Protein AF-K1RYT0-F1 (afdb_monomer_lite)

Structure (mmCIF, N/CA/C/O backbone):
data_AF-K1RYT0-F1
#
_entry.id   AF-K1RYT0-F1
#
loop_
_atom_site.group_PDB
_atom_site.id
_atom_site.type_symbol
_atom_site.label_atom_id
_atom_site.label_alt_id
_atom_site.label_comp_id
_atom_site.label_asym_id
_atom_site.label_entity_id
_atom_site.label_seq_id
_atom_site.pdbx_PDB_ins_code
_atom_site.Cartn_x
_atom_site.Cartn_y
_atom_site.Cartn_z
_atom_site.occupancy
_atom_site.B_iso_or_equiv
_atom_site.auth_seq_id
_atom_site.auth_comp_id
_atom_site.auth_asym_id
_atom_site.auth_atom_id
_atom_site.pdbx_PDB_model_num
ATOM 1 N N . GLY A 1 1 ? 12.515 -1.541 10.278 1.00 57.72 1 GLY A N 1
ATOM 2 C CA . GLY A 1 1 ? 12.972 -0.373 9.494 1.00 57.72 1 GLY A CA 1
ATOM 3 C C . GLY A 1 1 ? 11.808 0.244 8.744 1.00 57.72 1 GLY A C 1
ATOM 4 O O . GLY A 1 1 ? 10.753 -0.382 8.703 1.00 57.72 1 GLY A O 1
ATOM 5 N N . GLU A 1 2 ? 11.990 1.430 8.158 1.00 63.66 2 GLU A N 1
ATOM 6 C CA . GLU A 1 2 ? 10.943 2.154 7.406 1.00 63.66 2 GLU A CA 1
ATOM 7 C C . GLU A 1 2 ? 10.279 1.294 6.319 1.00 63.66 2 GLU A C 1
ATOM 9 O O . GLU A 1 2 ? 9.055 1.259 6.236 1.00 63.66 2 GLU A O 1
ATOM 14 N N . ILE A 1 3 ? 11.055 0.490 5.581 1.00 66.12 3 ILE A N 1
ATOM 15 C CA . ILE A 1 3 ? 10.540 -0.422 4.539 1.00 66.12 3 ILE A CA 1
ATOM 16 C C . ILE A 1 3 ? 9.514 -1.428 5.104 1.00 66.12 3 ILE A C 1
ATOM 18 O O . ILE A 1 3 ? 8.470 -1.664 4.503 1.00 66.12 3 ILE A O 1
ATOM 22 N N . MET A 1 4 ? 9.750 -1.977 6.304 1.00 71.31 4 MET A N 1
ATOM 23 C CA . MET A 1 4 ? 8.802 -2.906 6.945 1.00 71.31 4 MET A CA 1
ATOM 24 C C . MET A 1 4 ? 7.527 -2.203 7.428 1.00 71.31 4 MET A C 1
ATOM 26 O O . MET A 1 4 ? 6.481 -2.836 7.540 1.00 71.31 4 MET A O 1
ATOM 30 N N . GLN A 1 5 ? 7.606 -0.909 7.751 1.00 79.69 5 GLN A N 1
ATOM 31 C CA . GLN A 1 5 ? 6.425 -0.125 8.098 1.00 79.69 5 GLN A CA 1
ATOM 32 C C . GLN A 1 5 ? 5.594 0.173 6.851 1.00 79.69 5 GLN A C 1
ATOM 34 O O . GLN A 1 5 ? 4.397 -0.078 6.879 1.00 79.69 5 GLN A O 1
ATOM 39 N N . ILE A 1 6 ? 6.221 0.615 5.758 1.00 78.75 6 ILE A N 1
ATOM 40 C CA . ILE A 1 6 ? 5.545 0.900 4.483 1.00 78.75 6 ILE A CA 1
ATOM 41 C C . ILE A 1 6 ? 4.783 -0.327 3.971 1.00 78.75 6 ILE A C 1
ATOM 43 O O . ILE A 1 6 ? 3.600 -0.216 3.658 1.00 78.75 6 ILE A O 1
ATOM 47 N N . ASN A 1 7 ? 5.414 -1.505 3.973 1.00 78.38 7 ASN A N 1
ATOM 48 C CA . ASN A 1 7 ? 4.749 -2.746 3.561 1.00 78.38 7 ASN A CA 1
ATOM 49 C C . ASN A 1 7 ? 3.496 -3.027 4.404 1.00 78.38 7 ASN A C 1
ATOM 51 O O . ASN A 1 7 ? 2.443 -3.358 3.865 1.00 78.38 7 ASN A O 1
ATOM 55 N N . ARG A 1 8 ? 3.584 -2.821 5.725 1.00 91.19 8 ARG A N 1
ATOM 56 C CA . ARG A 1 8 ? 2.446 -2.990 6.634 1.00 91.19 8 ARG A CA 1
ATOM 57 C C . ARG A 1 8 ? 1.336 -1.970 6.372 1.00 91.19 8 ARG A C 1
ATOM 59 O O . ARG A 1 8 ? 0.171 -2.348 6.401 1.00 91.19 8 ARG A O 1
ATOM 66 N N . LEU A 1 9 ? 1.671 -0.707 6.099 1.00 89.12 9 LEU A N 1
ATOM 67 C CA . LEU A 1 9 ? 0.691 0.332 5.752 1.00 89.12 9 LEU A CA 1
ATOM 68 C C . LEU A 1 9 ? -0.097 -0.044 4.490 1.00 89.12 9 LEU A C 1
ATOM 70 O O . LEU A 1 9 ? -1.326 -0.009 4.505 1.00 89.12 9 LEU A O 1
ATOM 74 N N . PHE A 1 10 ? 0.602 -0.473 3.436 1.00 85.69 10 PHE A N 1
ATOM 75 C CA . PHE A 1 10 ? -0.026 -0.954 2.204 1.00 85.69 10 PHE A CA 1
ATOM 76 C C . PHE A 1 10 ? -0.929 -2.160 2.446 1.00 85.69 10 PHE A C 1
ATOM 78 O O . PHE A 1 10 ? -2.064 -2.204 1.969 1.00 85.69 10 PHE A O 1
ATOM 85 N N . GLU A 1 11 ? -0.451 -3.136 3.214 1.00 86.25 11 GLU A N 1
ATOM 86 C CA . GLU A 1 11 ? -1.215 -4.350 3.463 1.00 86.25 11 GLU A CA 1
ATOM 87 C C . GLU A 1 11 ? -2.449 -4.089 4.344 1.00 86.25 11 GLU A C 1
ATOM 89 O O . GLU A 1 11 ? -3.493 -4.701 4.121 1.00 86.25 11 GLU A O 1
ATOM 94 N N . ILE A 1 12 ? -2.387 -3.134 5.284 1.00 90.88 12 ILE A N 1
ATOM 95 C CA . ILE A 1 12 ? -3.564 -2.658 6.030 1.00 90.88 12 ILE A CA 1
ATOM 96 C C . ILE A 1 12 ? -4.622 -2.114 5.063 1.00 90.88 12 ILE A C 1
ATOM 98 O O . ILE A 1 12 ? -5.775 -2.527 5.157 1.00 90.88 12 ILE A O 1
ATOM 102 N N . ILE A 1 13 ? -4.253 -1.246 4.114 1.00 86.81 13 ILE A N 1
ATOM 103 C CA . ILE A 1 13 ? -5.200 -0.702 3.124 1.00 86.81 13 ILE A CA 1
ATOM 104 C C . ILE A 1 13 ? -5.840 -1.838 2.319 1.00 86.81 13 ILE A C 1
ATOM 106 O O . ILE A 1 13 ? -7.061 -1.892 2.206 1.00 86.81 13 ILE A O 1
ATOM 110 N N . TYR A 1 14 ? -5.033 -2.768 1.801 1.00 84.31 14 TYR A N 1
ATOM 111 C CA . TYR A 1 14 ? -5.526 -3.898 1.009 1.00 84.31 14 TYR A CA 1
ATOM 112 C C . TYR A 1 14 ? -6.535 -4.755 1.785 1.00 84.31 14 TYR A C 1
ATOM 114 O O . TYR A 1 14 ? -7.600 -5.089 1.269 1.00 84.31 14 TYR A O 1
ATOM 122 N N . ILE A 1 15 ? -6.233 -5.065 3.050 1.00 86.88 15 ILE A N 1
ATOM 123 C CA . ILE A 1 15 ? -7.137 -5.822 3.923 1.00 86.88 15 ILE A CA 1
ATOM 124 C C . ILE A 1 15 ? -8.459 -5.077 4.127 1.00 86.88 15 ILE A C 1
ATOM 126 O O . ILE A 1 15 ? -9.505 -5.716 4.124 1.00 86.88 15 ILE A O 1
ATOM 130 N N . LEU A 1 16 ? -8.423 -3.756 4.318 1.00 87.38 16 LEU A N 1
ATOM 131 C CA . LEU A 1 16 ? -9.624 -2.944 4.542 1.00 87.38 16 LEU A CA 1
ATOM 132 C C . LEU A 1 16 ? -10.449 -2.725 3.264 1.00 87.38 16 LEU A C 1
ATOM 134 O O . LEU A 1 16 ? -11.648 -2.489 3.350 1.00 87.38 16 LEU A O 1
ATOM 138 N N . LEU A 1 17 ? -9.828 -2.808 2.084 1.00 80.44 17 LEU A N 1
ATOM 139 C CA . LEU A 1 17 ? -10.536 -2.788 0.801 1.00 80.44 17 LEU A CA 1
ATOM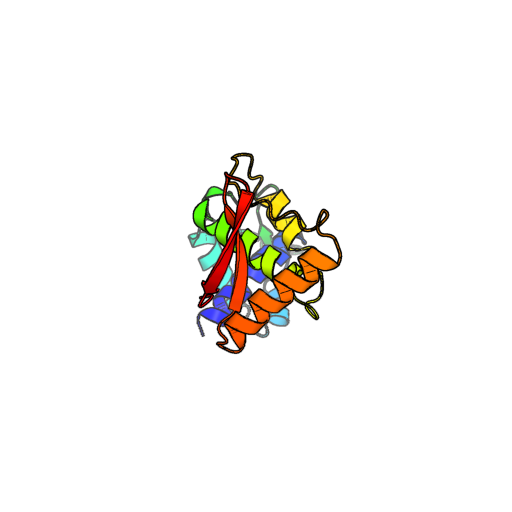 140 C C . LEU A 1 17 ? -11.260 -4.115 0.524 1.00 80.44 17 LEU A C 1
ATOM 142 O O . LEU A 1 17 ? -12.360 -4.106 -0.021 1.00 80.44 17 LEU A O 1
ATOM 146 N N . ASP A 1 18 ? -10.658 -5.247 0.903 1.00 78.25 18 ASP A N 1
ATOM 147 C CA . ASP A 1 18 ? -11.264 -6.583 0.777 1.00 78.25 18 ASP A CA 1
ATOM 148 C C . ASP A 1 18 ? -12.324 -6.843 1.864 1.00 78.25 18 ASP A C 1
ATOM 150 O O . ASP A 1 18 ? -13.396 -7.395 1.610 1.00 78.25 18 ASP A O 1
ATOM 154 N N . LYS A 1 19 ? -12.045 -6.408 3.098 1.00 75.69 19 LYS A N 1
ATOM 155 C CA . LYS A 1 19 ? -12.903 -6.607 4.268 1.00 75.69 19 LYS A CA 1
ATOM 156 C C . LYS A 1 19 ? -13.447 -5.280 4.763 1.00 75.69 19 LYS A C 1
ATOM 158 O O . LYS A 1 19 ? -12.684 -4.428 5.196 1.00 75.69 19 LYS A O 1
ATOM 163 N N . LYS A 1 20 ? -14.775 -5.174 4.856 1.00 77.50 20 LYS A N 1
ATOM 164 C CA . LYS A 1 20 ? -15.466 -3.962 5.335 1.00 77.50 20 LYS A CA 1
ATOM 165 C C . LYS A 1 20 ? -14.917 -3.401 6.654 1.00 77.50 20 LYS A C 1
ATOM 167 O O . LYS A 1 20 ? -14.798 -2.190 6.795 1.00 77.50 20 LYS A O 1
ATOM 172 N N . THR A 1 21 ? -14.597 -4.264 7.621 1.00 89.62 21 THR A N 1
ATOM 173 C CA . THR A 1 21 ? -14.137 -3.851 8.956 1.00 89.62 21 THR A CA 1
ATOM 174 C C . THR A 1 21 ? -13.233 -4.920 9.563 1.00 89.62 21 THR A C 1
ATOM 176 O O . THR A 1 21 ? -13.566 -6.105 9.521 1.00 89.62 21 THR A O 1
ATOM 179 N N . VAL A 1 22 ? -12.110 -4.510 10.163 1.00 93.81 22 VAL A N 1
ATOM 180 C CA . VAL A 1 22 ? -11.159 -5.395 10.863 1.00 93.81 22 VAL A CA 1
ATOM 181 C C . VAL A 1 22 ? -10.699 -4.746 12.165 1.00 93.81 22 VAL A C 1
ATOM 183 O O . VAL A 1 22 ? -10.452 -3.546 12.229 1.00 93.81 22 VAL A O 1
ATOM 186 N N . THR A 1 23 ? -10.568 -5.511 13.242 1.00 95.00 23 THR A N 1
ATOM 187 C CA . THR A 1 23 ? -10.144 -4.975 14.541 1.00 95.00 23 THR A CA 1
ATOM 188 C C . THR A 1 23 ? -8.635 -4.718 14.603 1.00 95.00 23 THR A C 1
ATOM 190 O O . THR A 1 23 ? -7.827 -5.405 13.977 1.00 95.00 23 THR A O 1
ATOM 193 N N . ALA A 1 24 ? -8.221 -3.771 15.452 1.00 94.50 24 ALA A N 1
ATOM 194 C CA . ALA A 1 24 ? -6.800 -3.508 15.691 1.00 94.50 24 ALA A CA 1
ATOM 195 C C . ALA A 1 24 ? -6.048 -4.740 16.227 1.00 94.50 24 ALA A C 1
ATOM 197 O O . ALA A 1 24 ? -4.875 -4.918 15.917 1.00 94.50 24 ALA A O 1
ATOM 198 N N . ASN A 1 25 ? -6.717 -5.607 16.997 1.00 94.12 25 ASN A N 1
ATOM 199 C CA . ASN A 1 25 ? -6.115 -6.830 17.532 1.00 94.12 25 ASN A CA 1
ATOM 200 C C . ASN A 1 25 ? -5.877 -7.890 16.447 1.00 94.12 25 ASN A C 1
ATOM 202 O O . ASN A 1 25 ? -4.873 -8.596 16.500 1.00 94.12 25 ASN A O 1
ATOM 206 N N . GLU A 1 26 ? -6.763 -7.996 15.455 1.00 94.75 26 GLU A N 1
ATOM 207 C CA . GLU A 1 26 ? -6.568 -8.898 14.315 1.00 94.75 26 GLU A CA 1
ATOM 208 C C . GLU A 1 26 ? -5.387 -8.454 13.452 1.00 94.75 26 GLU A C 1
ATOM 210 O O . GLU A 1 26 ? -4.537 -9.277 13.115 1.00 94.75 26 GLU A O 1
ATOM 215 N N . LEU A 1 27 ? -5.287 -7.153 13.155 1.00 94.88 27 LEU A N 1
ATOM 216 C CA . LEU A 1 27 ? -4.141 -6.602 12.428 1.00 94.88 27 LEU A CA 1
ATOM 217 C C . LEU A 1 27 ? -2.846 -6.757 13.238 1.00 94.88 27 LEU A C 1
ATOM 219 O O . LEU A 1 27 ? -1.837 -7.199 12.701 1.00 94.88 27 LEU A O 1
ATOM 223 N N . ALA A 1 28 ? -2.880 -6.472 14.542 1.00 96.00 28 ALA A N 1
ATOM 224 C CA . ALA A 1 28 ? -1.739 -6.638 15.442 1.00 96.00 28 ALA A CA 1
ATOM 225 C C . ALA A 1 28 ? -1.217 -8.081 15.441 1.00 96.00 28 ALA A C 1
ATOM 227 O O . ALA A 1 28 ? -0.018 -8.306 15.301 1.00 96.00 28 ALA A O 1
ATOM 228 N N . LYS A 1 29 ? -2.127 -9.060 15.516 1.00 96.25 29 LYS A N 1
ATOM 229 C CA . LYS A 1 29 ? -1.782 -10.482 15.436 1.00 96.25 29 LYS A CA 1
ATOM 230 C C . LYS A 1 29 ? -1.225 -10.859 14.063 1.00 96.25 29 LYS A C 1
ATOM 232 O O . LYS A 1 29 ? -0.256 -11.603 14.007 1.00 96.25 29 LYS A O 1
ATOM 237 N N . LYS A 1 30 ? -1.818 -10.357 12.973 1.00 92.75 30 LYS A N 1
ATOM 238 C CA . LYS A 1 30 ? -1.366 -10.650 11.604 1.00 92.75 30 LYS A CA 1
ATOM 239 C C . LYS A 1 30 ? 0.048 -10.130 11.336 1.00 92.75 30 LYS A C 1
ATOM 241 O O . LYS A 1 30 ? 0.828 -10.816 10.691 1.00 92.75 30 LYS A O 1
ATOM 246 N N . PHE A 1 31 ? 0.357 -8.929 11.811 1.00 92.50 31 PHE A N 1
ATOM 247 C CA . PHE A 1 31 ? 1.641 -8.274 11.559 1.00 92.50 31 PHE A CA 1
ATOM 248 C C . PHE A 1 31 ? 2.667 -8.474 12.675 1.00 92.50 31 PHE A C 1
ATOM 250 O O . PHE A 1 31 ? 3.741 -7.884 12.606 1.00 92.50 31 PHE A O 1
ATOM 257 N N . GLU A 1 32 ? 2.332 -9.257 13.705 1.00 94.25 32 GLU A N 1
ATOM 258 C CA . GLU A 1 32 ? 3.185 -9.512 14.873 1.00 94.25 32 GLU A CA 1
ATOM 259 C C . GLU A 1 32 ? 3.659 -8.220 15.567 1.00 94.25 32 GLU A C 1
ATOM 261 O O . GLU A 1 32 ? 4.798 -8.083 16.011 1.00 94.25 32 GLU A O 1
ATOM 266 N N . VAL A 1 33 ? 2.759 -7.239 15.672 1.00 95.94 33 VAL A N 1
ATOM 267 C CA . VAL A 1 33 ? 3.011 -5.949 16.330 1.00 95.94 33 VAL A CA 1
ATO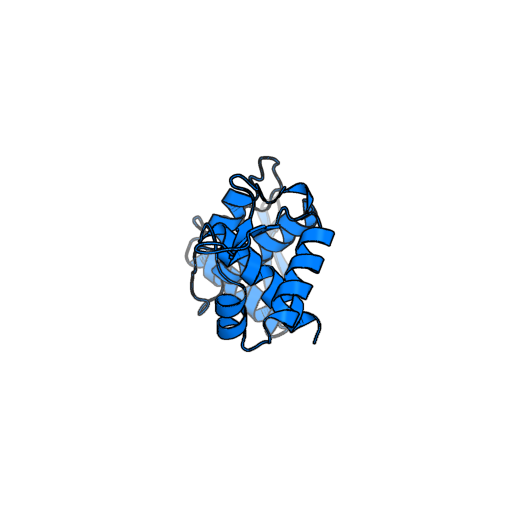M 268 C C . VAL A 1 33 ? 1.993 -5.685 17.433 1.00 95.94 33 VAL A C 1
ATOM 270 O O . VAL A 1 33 ? 0.989 -6.374 17.572 1.00 95.94 33 VAL A O 1
ATOM 273 N N . SER A 1 34 ? 2.227 -4.646 18.232 1.00 96.75 34 SER A N 1
ATOM 274 C CA . SER A 1 34 ? 1.250 -4.212 19.232 1.00 96.75 34 SER A CA 1
ATOM 275 C C . SER A 1 34 ? 0.046 -3.513 18.587 1.00 96.75 34 SER A C 1
ATOM 277 O O . SER A 1 34 ? 0.191 -2.817 17.580 1.00 96.75 34 SER A O 1
ATOM 279 N N . SER A 1 35 ? -1.128 -3.573 19.224 1.00 95.44 35 SER A N 1
ATOM 280 C CA . SER A 1 35 ? -2.298 -2.787 18.793 1.00 95.44 35 SER A CA 1
ATOM 281 C C . SER A 1 35 ? -2.007 -1.280 18.789 1.00 95.44 35 SER A C 1
ATOM 283 O O . SER A 1 35 ? -2.525 -0.558 17.946 1.00 95.44 35 SER A O 1
ATOM 285 N N . ARG A 1 36 ? -1.114 -0.797 19.669 1.00 94.75 36 ARG A N 1
ATOM 286 C CA . ARG A 1 36 ? -0.637 0.599 19.666 1.00 94.75 36 ARG A CA 1
ATOM 287 C C . ARG A 1 36 ? 0.097 0.953 18.369 1.00 94.75 36 ARG A C 1
ATOM 289 O O . ARG A 1 36 ? -0.068 2.062 17.873 1.00 94.75 36 ARG A O 1
ATOM 296 N N . THR A 1 37 ? 0.877 0.023 17.818 1.00 95.31 37 THR A N 1
ATOM 297 C CA . THR A 1 37 ? 1.548 0.194 16.520 1.00 95.31 37 THR A CA 1
ATOM 298 C C . THR A 1 37 ? 0.522 0.310 15.399 1.00 95.31 37 THR A C 1
ATOM 300 O O . THR A 1 37 ? 0.634 1.221 14.589 1.00 95.31 37 THR A O 1
ATOM 303 N N . ILE A 1 38 ? -0.514 -0.536 15.409 1.00 96.00 38 ILE A N 1
ATOM 304 C CA . ILE A 1 38 ? -1.611 -0.466 14.433 1.00 96.00 38 ILE A CA 1
ATOM 305 C C . ILE A 1 38 ? -2.345 0.873 14.509 1.00 96.00 38 ILE A C 1
ATOM 307 O O . ILE A 1 38 ? -2.584 1.486 13.478 1.00 96.00 38 ILE A O 1
ATOM 311 N N . TYR A 1 39 ? -2.665 1.368 15.707 1.00 94.62 39 TYR A N 1
ATOM 312 C CA . TYR A 1 39 ? -3.311 2.678 15.836 1.00 94.62 39 TYR A CA 1
ATOM 313 C C . TYR A 1 39 ? -2.429 3.814 15.310 1.00 94.62 39 TYR A C 1
ATOM 315 O O . TYR A 1 39 ? -2.931 4.683 14.606 1.00 94.62 39 TYR A O 1
ATOM 323 N N . ARG A 1 40 ? -1.115 3.771 15.565 1.00 94.00 40 ARG A N 1
ATOM 324 C CA . ARG A 1 40 ? -0.172 4.746 14.997 1.00 94.00 40 ARG A CA 1
ATOM 325 C C . ARG A 1 40 ? -0.107 4.664 13.470 1.00 94.00 40 ARG A C 1
ATOM 327 O O . ARG A 1 40 ? -0.015 5.684 12.803 1.00 94.00 40 ARG A O 1
ATOM 334 N N . ASP A 1 41 ? -0.158 3.463 12.909 1.00 94.62 41 ASP A N 1
ATOM 335 C CA . ASP A 1 41 ? -0.197 3.264 11.460 1.00 94.62 41 ASP A CA 1
ATOM 336 C C . ASP A 1 41 ? -1.505 3.793 10.847 1.00 94.62 41 ASP A C 1
ATOM 338 O O . ASP A 1 41 ? -1.475 4.432 9.800 1.00 94.62 41 ASP A O 1
ATOM 342 N N . VAL A 1 42 ? -2.641 3.608 11.525 1.00 93.62 42 VAL A N 1
ATOM 343 C CA . VAL A 1 42 ? -3.931 4.202 11.132 1.00 93.62 42 VAL A CA 1
ATOM 344 C C . VAL A 1 42 ? -3.877 5.731 11.169 1.00 93.62 42 VAL A C 1
ATOM 346 O O . VAL A 1 42 ? -4.381 6.369 10.249 1.00 93.62 42 VAL A O 1
ATOM 349 N N . GLU A 1 43 ? -3.235 6.328 12.177 1.00 91.81 43 GLU A N 1
ATOM 350 C CA . GLU A 1 43 ? -3.006 7.780 12.233 1.00 91.81 43 GLU A CA 1
ATOM 351 C C . GLU A 1 43 ? -2.148 8.267 11.058 1.00 91.81 43 GLU A C 1
ATOM 353 O O . GLU A 1 43 ? -2.474 9.284 10.450 1.00 91.81 43 GLU A O 1
ATOM 358 N N . ILE A 1 44 ? -1.094 7.529 10.691 1.00 91.44 44 ILE A N 1
ATOM 359 C CA . ILE A 1 44 ? -0.247 7.853 9.532 1.00 91.44 44 ILE A CA 1
ATOM 360 C C . ILE A 1 44 ? -1.057 7.791 8.233 1.00 91.44 44 ILE A C 1
ATOM 362 O O . ILE A 1 44 ? -0.996 8.719 7.431 1.00 91.44 44 ILE A O 1
ATOM 366 N N . LEU A 1 45 ? -1.838 6.727 8.033 1.00 88.88 45 LEU A N 1
ATOM 367 C CA . LEU A 1 45 ? -2.687 6.561 6.849 1.00 88.88 45 LEU A CA 1
ATOM 368 C C . LEU A 1 45 ? -3.740 7.672 6.755 1.00 88.88 45 LEU A C 1
ATOM 370 O O . LEU A 1 45 ? -3.937 8.250 5.688 1.00 88.88 45 LEU A O 1
ATOM 374 N N . SER A 1 46 ? -4.373 8.011 7.881 1.00 86.50 46 SER A N 1
ATOM 375 C CA . SER A 1 46 ? -5.320 9.123 7.961 1.00 86.50 46 SER A CA 1
ATOM 376 C C . SER A 1 46 ? -4.646 10.465 7.661 1.00 86.50 46 SER A C 1
ATOM 378 O O . SER A 1 46 ? -5.207 11.268 6.918 1.00 86.50 46 SER A O 1
ATOM 380 N N . GLY A 1 47 ? -3.438 10.698 8.185 1.00 82.62 47 GLY A N 1
ATOM 381 C CA . GLY A 1 47 ? -2.636 11.890 7.899 1.00 82.62 47 GLY A CA 1
ATOM 382 C C . GLY A 1 47 ? -2.187 11.987 6.438 1.00 82.62 47 GLY A C 1
ATOM 383 O O . GLY A 1 47 ? -2.016 13.089 5.926 1.00 82.62 47 GLY A O 1
ATOM 384 N N . ALA A 1 48 ? -2.064 10.851 5.749 1.00 80.88 48 ALA A N 1
ATOM 385 C CA . ALA A 1 48 ? -1.796 10.766 4.314 1.00 80.88 48 ALA A CA 1
ATOM 386 C C . ALA A 1 48 ? -3.055 10.949 3.438 1.00 80.88 48 ALA A C 1
ATOM 388 O O . ALA A 1 48 ? -2.987 10.774 2.224 1.00 80.88 48 ALA A O 1
ATOM 389 N N . GLY A 1 49 ? -4.207 11.289 4.030 1.00 76.12 49 GLY A N 1
ATOM 390 C CA . GLY A 1 49 ? -5.451 11.549 3.300 1.00 76.12 49 GLY A CA 1
ATOM 391 C C . GLY A 1 49 ? -6.262 10.301 2.948 1.00 76.12 49 GLY A C 1
ATOM 392 O O . GLY A 1 49 ? -7.254 10.402 2.229 1.00 76.12 49 GLY A O 1
ATOM 393 N N . ILE A 1 50 ? -5.887 9.126 3.461 1.00 82.50 50 ILE A N 1
ATOM 394 C CA . ILE A 1 50 ? -6.658 7.896 3.262 1.00 82.50 50 ILE A CA 1
ATOM 395 C C . ILE A 1 50 ? -7.833 7.909 4.253 1.00 82.50 50 ILE A C 1
ATOM 397 O O . ILE A 1 50 ? -7.605 8.052 5.458 1.00 82.50 50 ILE A O 1
ATOM 401 N N . PRO A 1 51 ? -9.092 7.748 3.801 1.00 84.12 51 PRO A N 1
ATOM 402 C CA . PRO A 1 51 ? -10.279 7.906 4.636 1.00 84.12 51 PRO A CA 1
ATOM 403 C C . PRO A 1 51 ? -10.541 6.653 5.485 1.00 84.12 51 PRO A C 1
ATOM 405 O O . PRO A 1 51 ? -11.541 5.952 5.321 1.00 84.12 51 PRO A O 1
ATOM 408 N N . ILE A 1 52 ? -9.611 6.360 6.392 1.00 89.44 52 ILE A N 1
ATOM 409 C CA . ILE A 1 52 ? -9.703 5.285 7.378 1.00 89.44 52 ILE A CA 1
ATOM 410 C C . ILE A 1 52 ? -10.310 5.842 8.662 1.00 89.44 52 ILE A C 1
ATOM 412 O O . ILE A 1 52 ? -9.915 6.902 9.142 1.00 89.44 52 ILE A O 1
ATOM 416 N N . TYR A 1 53 ? -11.246 5.107 9.254 1.00 86.56 53 TYR A N 1
ATOM 417 C CA . TYR A 1 53 ? -11.883 5.470 10.515 1.00 86.56 53 TYR A CA 1
ATOM 418 C C . TYR A 1 53 ? -11.933 4.285 11.476 1.00 86.56 53 TYR A C 1
ATOM 420 O O . TYR A 1 53 ? -11.815 3.120 11.091 1.00 86.56 53 TYR A O 1
ATOM 428 N N . THR A 1 54 ? -12.096 4.599 12.762 1.00 90.25 54 THR A N 1
ATOM 429 C CA . THR A 1 54 ? -12.231 3.604 13.829 1.00 90.25 54 THR A CA 1
ATOM 430 C C . THR A 1 54 ? -13.594 3.718 14.495 1.00 90.25 54 THR A C 1
ATOM 432 O O . THR A 1 54 ? -14.006 4.791 14.932 1.00 90.25 54 THR A O 1
ATOM 435 N N . THR A 1 55 ? -14.292 2.593 14.612 1.00 87.81 55 THR A N 1
ATOM 436 C CA . THR A 1 55 ? -15.575 2.502 15.315 1.00 87.81 55 THR A CA 1
ATOM 437 C C . THR A 1 55 ? -15.382 1.731 16.617 1.00 87.81 55 THR A C 1
ATOM 439 O O . THR A 1 55 ? -14.822 0.636 16.621 1.00 87.81 55 THR A O 1
ATOM 442 N N . LYS A 1 56 ? -15.835 2.294 17.743 1.00 85.44 56 LYS A N 1
ATOM 443 C CA . LYS A 1 56 ? -15.770 1.645 19.065 1.00 85.44 56 LYS A CA 1
ATOM 444 C C . LYS A 1 56 ? -17.020 0.793 19.318 1.00 85.44 56 LYS A C 1
ATOM 446 O O . LYS A 1 56 ? -18.101 1.140 18.856 1.00 85.44 56 LYS A O 1
ATOM 451 N N . GLY A 1 57 ? -16.886 -0.267 20.118 1.00 76.75 57 GLY A N 1
ATOM 452 C CA . GLY A 1 57 ? -18.007 -1.101 20.578 1.00 76.75 57 GLY A CA 1
ATOM 453 C C . GLY A 1 57 ? -18.051 -2.502 19.960 1.00 76.75 57 GLY A C 1
ATOM 454 O O . GLY A 1 57 ? -17.131 -2.927 19.262 1.00 76.75 57 GLY A O 1
ATOM 455 N N . LYS A 1 58 ? -19.122 -3.251 20.255 1.00 70.69 58 LYS A N 1
ATOM 456 C CA . LYS A 1 58 ? -19.331 -4.618 19.752 1.00 70.69 58 LYS A CA 1
ATOM 457 C C . LYS A 1 58 ? -19.580 -4.573 18.239 1.00 70.6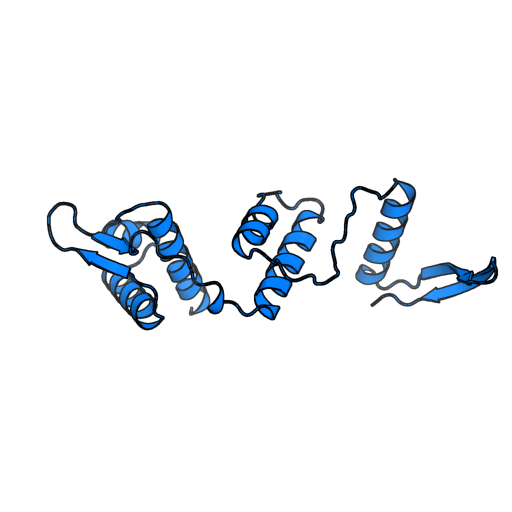9 58 LYS A C 1
ATOM 459 O O . LYS A 1 58 ? -20.552 -3.967 17.808 1.00 70.69 58 LYS A O 1
ATOM 464 N N . GLY A 1 59 ? -18.700 -5.202 17.459 1.00 70.81 59 GLY A N 1
ATOM 465 C CA . GLY A 1 59 ? -18.711 -5.112 15.991 1.00 70.81 59 GLY A CA 1
ATOM 466 C C . GLY A 1 59 ? -17.997 -3.876 15.428 1.00 70.81 59 GLY A C 1
ATOM 467 O O . GLY A 1 59 ? -18.061 -3.641 14.228 1.00 70.81 59 GLY A O 1
ATOM 468 N N . GLY A 1 60 ? -17.326 -3.090 16.277 1.00 83.44 60 GLY A N 1
ATOM 469 C CA . GLY A 1 60 ? -16.457 -1.999 15.847 1.00 83.44 60 GLY A CA 1
ATOM 470 C C . GLY A 1 60 ? -15.099 -2.490 15.336 1.00 83.44 60 GLY A C 1
ATOM 471 O O . GLY A 1 60 ? -14.699 -3.631 15.565 1.00 83.44 60 GLY A O 1
ATOM 472 N N . GLY A 1 61 ? -14.366 -1.610 14.663 1.00 92.25 61 GLY A N 1
ATOM 473 C CA . GLY A 1 61 ? -13.053 -1.904 14.105 1.00 92.25 61 GLY A CA 1
ATOM 474 C C . GLY A 1 61 ? -12.518 -0.742 13.280 1.00 92.25 61 GLY A C 1
ATOM 475 O O . GLY A 1 61 ? -13.081 0.352 13.279 1.00 92.25 61 GLY A O 1
ATOM 476 N N . ILE A 1 62 ? -11.409 -0.992 12.603 1.00 94.31 62 ILE A N 1
ATOM 477 C CA . ILE A 1 62 ? -10.821 -0.118 11.598 1.00 94.31 62 ILE A CA 1
ATOM 478 C C . ILE A 1 62 ? -11.506 -0.443 10.269 1.00 94.31 62 ILE A C 1
ATOM 480 O O . ILE A 1 62 ? -11.655 -1.617 9.925 1.00 94.31 62 ILE A O 1
ATOM 484 N N . SER A 1 63 ? -11.943 0.587 9.554 1.00 90.50 63 SER A N 1
ATOM 485 C CA . SER A 1 63 ? -12.614 0.464 8.256 1.00 90.50 63 SER A CA 1
ATOM 486 C C . SER A 1 63 ? -12.160 1.587 7.333 1.00 90.50 63 SER A C 1
ATOM 488 O O . SER A 1 63 ? -11.747 2.649 7.803 1.00 90.50 63 SER A O 1
ATOM 490 N N . ILE A 1 64 ? -12.252 1.359 6.027 1.00 87.12 64 ILE A N 1
ATOM 491 C CA . ILE A 1 64 ? -12.072 2.394 5.008 1.00 87.12 64 ILE A CA 1
ATOM 492 C C . ILE A 1 64 ? -13.447 2.841 4.508 1.00 87.12 64 ILE A C 1
ATOM 494 O O . ILE A 1 64 ? -14.408 2.074 4.567 1.00 87.12 64 ILE A O 1
ATOM 498 N N . LEU A 1 65 ? -13.587 4.106 4.108 1.00 80.81 65 LEU A N 1
ATOM 499 C CA . LEU A 1 65 ? -14.866 4.626 3.616 1.00 80.81 65 LEU A CA 1
ATOM 500 C C . LEU A 1 65 ? -15.280 3.831 2.374 1.00 80.81 65 LEU A C 1
ATOM 502 O O . LEU A 1 65 ? -14.496 3.708 1.431 1.00 80.81 65 LEU A O 1
ATOM 506 N N . ASP A 1 66 ? -16.494 3.270 2.402 1.00 60.12 66 ASP A N 1
ATOM 507 C CA . ASP A 1 66 ? -17.075 2.598 1.243 1.00 60.12 66 ASP A CA 1
ATOM 508 C C . ASP A 1 66 ? -16.984 3.566 0.056 1.00 60.12 66 ASP A C 1
ATOM 510 O O . ASP A 1 66 ? -17.325 4.745 0.172 1.00 60.12 66 ASP A O 1
ATOM 514 N N . ASN A 1 67 ? -16.502 3.090 -1.091 1.00 55.34 67 ASN A N 1
ATOM 515 C CA . ASN A 1 67 ? -16.270 3.910 -2.286 1.00 55.34 67 ASN A CA 1
ATOM 516 C C . ASN A 1 67 ? -15.021 4.811 -2.217 1.00 55.34 67 ASN A C 1
ATOM 518 O O . ASN A 1 67 ? -14.897 5.718 -3.042 1.00 55.34 67 ASN A O 1
ATOM 522 N N . PHE A 1 68 ? -14.075 4.566 -1.299 1.00 59.69 68 PHE A N 1
ATOM 523 C CA . PHE A 1 68 ? -12.718 5.087 -1.458 1.00 59.69 68 PHE A CA 1
ATOM 524 C C . PHE A 1 68 ? -12.116 4.515 -2.741 1.00 59.69 68 PHE A C 1
ATOM 526 O O . PHE A 1 68 ? -11.599 3.399 -2.796 1.00 59.69 68 PHE A O 1
ATOM 533 N N . ILE A 1 69 ? -12.221 5.301 -3.802 1.00 53.78 69 ILE A N 1
ATOM 534 C CA . ILE A 1 69 ? -11.415 5.132 -4.993 1.00 53.78 69 ILE A CA 1
ATOM 535 C C . ILE A 1 69 ? -10.046 5.645 -4.576 1.00 53.78 69 ILE A C 1
ATOM 537 O O . ILE A 1 69 ? -9.927 6.816 -4.218 1.00 53.78 69 ILE A O 1
ATOM 541 N N . LEU A 1 70 ? -9.041 4.766 -4.576 1.00 53.62 70 LEU A N 1
ATOM 542 C CA . LEU A 1 70 ? -7.653 5.193 -4.467 1.00 53.62 70 LEU A CA 1
ATOM 543 C C . LEU A 1 70 ? -7.441 6.172 -5.618 1.00 53.62 70 LEU A C 1
ATOM 545 O O . LEU A 1 70 ? -7.432 5.761 -6.783 1.00 53.62 70 LEU A O 1
ATOM 549 N N . ASP A 1 71 ? -7.452 7.467 -5.303 1.00 48.47 71 ASP A N 1
ATOM 550 C CA . ASP A 1 71 ? -7.466 8.479 -6.338 1.00 48.47 71 ASP A CA 1
ATOM 551 C C . ASP A 1 71 ? -6.184 8.300 -7.145 1.00 48.47 71 ASP A C 1
ATOM 553 O O . ASP A 1 71 ? -5.075 8.236 -6.607 1.00 48.47 71 ASP A O 1
ATOM 557 N N . LYS A 1 72 ? -6.352 8.157 -8.456 1.00 49.25 72 LYS A N 1
ATOM 558 C CA . LYS A 1 72 ? -5.250 7.939 -9.395 1.00 49.25 72 LYS A CA 1
ATOM 559 C C . LYS A 1 72 ? -4.259 9.099 -9.370 1.00 49.25 72 LYS A C 1
ATOM 561 O O . LYS A 1 72 ? -3.182 8.971 -9.929 1.00 49.25 72 LYS A O 1
ATOM 566 N N . SER A 1 73 ? -4.628 10.212 -8.735 1.00 50.19 73 SER A N 1
ATOM 567 C CA . SER A 1 73 ? -3.786 11.373 -8.476 1.00 50.19 73 SER A CA 1
ATOM 568 C C . SER A 1 73 ? -2.610 11.108 -7.525 1.00 50.19 73 SER A C 1
ATOM 570 O O . SER A 1 73 ? -1.647 11.867 -7.567 1.00 50.19 73 SER A O 1
ATOM 572 N N . VAL A 1 74 ? -2.645 10.049 -6.701 1.00 57.16 74 VAL A N 1
ATOM 573 C CA . VAL A 1 74 ? -1.554 9.735 -5.752 1.00 57.16 74 VAL A CA 1
ATOM 574 C C . VAL A 1 74 ? -0.311 9.191 -6.462 1.00 57.16 74 VAL A C 1
ATOM 576 O O . VAL A 1 74 ? 0.800 9.375 -5.977 1.00 57.16 74 VAL A O 1
ATOM 579 N N . ILE A 1 75 ? -0.494 8.528 -7.604 1.00 62.75 75 ILE A N 1
ATOM 580 C CA . ILE A 1 75 ? 0.587 7.972 -8.419 1.00 62.75 75 ILE A CA 1
ATOM 581 C C . ILE A 1 75 ? 0.625 8.789 -9.704 1.00 62.75 75 ILE A C 1
ATOM 583 O O . ILE A 1 75 ? -0.333 8.761 -10.477 1.00 62.75 75 ILE A O 1
ATOM 587 N N . SER A 1 76 ? 1.709 9.522 -9.937 1.00 67.88 76 SER A N 1
ATOM 588 C CA . SER A 1 76 ? 1.869 10.323 -11.156 1.00 67.88 76 SER A CA 1
ATOM 589 C C . SER A 1 76 ? 1.770 9.454 -12.416 1.00 67.88 76 SER A C 1
ATOM 591 O O . SER A 1 76 ? 1.991 8.242 -12.371 1.00 67.88 76 SER A O 1
ATOM 593 N N . LYS A 1 77 ? 1.443 10.051 -13.570 1.00 64.69 77 LYS A N 1
ATOM 594 C CA . LYS A 1 77 ? 1.361 9.299 -14.838 1.00 64.69 77 LYS A CA 1
ATOM 595 C C . LYS A 1 77 ? 2.690 8.599 -15.150 1.00 64.69 77 LYS A C 1
ATOM 597 O O . LYS A 1 77 ? 2.699 7.479 -15.659 1.00 64.69 77 LYS A O 1
ATOM 602 N N . GLU A 1 78 ? 3.799 9.236 -14.791 1.00 66.00 78 GLU A N 1
ATOM 603 C CA . GLU A 1 78 ? 5.155 8.719 -14.936 1.00 66.00 78 GLU A CA 1
ATOM 604 C C . GLU A 1 78 ? 5.380 7.479 -14.057 1.00 66.00 78 GLU A C 1
ATOM 606 O O . GLU A 1 78 ? 5.862 6.453 -14.540 1.00 66.00 78 GLU A O 1
ATOM 611 N N . GLU A 1 79 ? 4.970 7.530 -12.788 1.00 67.38 79 GLU A N 1
ATOM 612 C CA . GLU A 1 79 ? 5.056 6.391 -11.867 1.00 67.38 79 GLU A CA 1
ATOM 613 C C . GLU A 1 79 ? 4.119 5.248 -12.281 1.00 67.38 79 GLU A C 1
ATOM 615 O O . GLU A 1 79 ? 4.514 4.084 -12.218 1.00 67.38 79 GLU A O 1
ATOM 620 N N . GLN A 1 80 ? 2.915 5.551 -12.778 1.00 71.94 80 GLN A N 1
ATOM 621 C CA . GLN A 1 80 ? 1.995 4.545 -13.323 1.00 71.94 80 GLN A CA 1
ATOM 622 C C . GLN A 1 80 ? 2.639 3.805 -14.503 1.00 71.94 80 GLN A C 1
ATOM 624 O O . GLN A 1 80 ? 2.659 2.573 -14.529 1.00 71.94 80 GLN A O 1
ATOM 629 N N . SER A 1 81 ? 3.228 4.548 -15.446 1.00 70.44 81 SER A N 1
ATOM 630 C CA . SER A 1 81 ? 3.943 3.981 -16.593 1.00 70.44 81 SER A CA 1
ATOM 631 C C . SER A 1 81 ? 5.124 3.113 -16.154 1.00 70.44 81 SER A C 1
ATOM 633 O O . SER A 1 81 ? 5.317 2.015 -16.683 1.00 70.44 81 SER A O 1
ATOM 635 N N . ALA A 1 82 ? 5.902 3.568 -15.169 1.00 76.88 82 ALA A N 1
ATOM 636 C CA . ALA A 1 82 ? 7.035 2.814 -14.638 1.00 76.88 82 ALA A CA 1
ATOM 637 C C . ALA A 1 82 ? 6.592 1.494 -13.982 1.00 76.88 82 ALA A C 1
ATOM 639 O O . ALA A 1 82 ? 7.183 0.445 -14.242 1.00 76.88 82 ALA A O 1
ATOM 640 N N . ILE A 1 83 ? 5.515 1.526 -13.190 1.00 77.88 83 ILE A N 1
ATOM 641 C CA . ILE A 1 83 ? 4.939 0.345 -12.534 1.00 77.88 83 ILE A CA 1
ATOM 642 C C . ILE A 1 83 ? 4.449 -0.673 -13.571 1.00 77.88 83 ILE A C 1
ATOM 644 O O . ILE A 1 83 ? 4.788 -1.853 -13.471 1.00 77.88 83 ILE A O 1
ATOM 648 N N . ILE A 1 84 ? 3.695 -0.238 -14.588 1.00 76.25 84 ILE A N 1
ATOM 649 C CA . ILE A 1 84 ? 3.211 -1.132 -15.653 1.00 76.25 84 ILE A CA 1
ATOM 650 C C . ILE A 1 84 ? 4.370 -1.728 -16.447 1.00 76.25 84 ILE A C 1
ATOM 652 O O . ILE A 1 84 ? 4.374 -2.932 -16.704 1.00 76.25 84 ILE A O 1
ATOM 656 N N . THR A 1 85 ? 5.382 -0.926 -16.778 1.00 75.44 85 THR A N 1
ATOM 657 C CA . THR A 1 85 ? 6.571 -1.399 -17.502 1.00 75.44 85 THR A CA 1
ATOM 658 C C . THR A 1 85 ? 7.293 -2.490 -16.713 1.00 75.44 85 THR A C 1
ATOM 660 O O . THR A 1 85 ? 7.585 -3.556 -17.253 1.00 75.44 85 THR A O 1
ATOM 663 N N . ALA A 1 86 ? 7.524 -2.267 -15.417 1.00 81.38 86 ALA A N 1
ATOM 664 C CA . ALA A 1 86 ? 8.185 -3.239 -14.553 1.00 81.38 86 ALA A CA 1
ATOM 665 C C . ALA A 1 86 ? 7.373 -4.539 -14.413 1.00 81.38 86 ALA A C 1
ATOM 667 O O . ALA A 1 86 ? 7.923 -5.633 -14.547 1.00 81.38 86 ALA A O 1
ATOM 668 N N . LEU A 1 87 ? 6.058 -4.437 -14.192 1.00 77.94 87 LEU A N 1
ATOM 669 C CA . LEU A 1 87 ? 5.168 -5.597 -14.075 1.00 77.94 87 LEU A CA 1
ATOM 670 C C . LEU A 1 87 ? 5.090 -6.402 -15.379 1.00 77.94 87 LEU A C 1
ATOM 672 O O . LEU A 1 87 ? 5.134 -7.633 -15.348 1.00 77.94 87 LEU A O 1
ATOM 676 N N . THR A 1 88 ? 5.023 -5.716 -16.520 1.00 72.50 88 THR A N 1
ATOM 677 C CA . THR A 1 88 ? 4.984 -6.349 -17.844 1.00 72.50 88 THR A CA 1
ATOM 678 C C . THR A 1 88 ? 6.307 -7.044 -18.141 1.00 72.50 88 THR A C 1
ATOM 680 O O . THR A 1 88 ? 6.304 -8.218 -18.504 1.00 72.50 88 THR A O 1
ATOM 683 N N . ALA A 1 89 ? 7.443 -6.389 -17.882 1.00 77.81 89 ALA A N 1
ATOM 684 C CA . ALA A 1 89 ? 8.762 -6.997 -18.035 1.00 77.81 89 ALA A CA 1
ATOM 685 C C . ALA A 1 89 ? 8.903 -8.273 -17.189 1.00 77.81 89 ALA A C 1
ATOM 687 O O . ALA A 1 89 ? 9.343 -9.301 -17.700 1.00 77.81 89 ALA A O 1
ATOM 688 N N . MET A 1 90 ? 8.450 -8.251 -15.929 1.00 76.38 90 MET A N 1
ATOM 689 C CA . MET A 1 90 ? 8.452 -9.438 -15.065 1.00 76.38 90 MET A CA 1
ATOM 690 C C . MET A 1 90 ? 7.568 -10.571 -15.595 1.00 76.38 90 MET A C 1
ATOM 692 O O . MET A 1 90 ? 7.932 -11.734 -15.456 1.00 76.38 90 MET A O 1
ATOM 696 N N . SER A 1 91 ? 6.434 -10.259 -16.230 1.00 66.75 91 SER A N 1
ATOM 697 C CA . SER A 1 91 ? 5.532 -11.274 -16.795 1.00 66.75 91 SER A CA 1
ATOM 698 C C . SER A 1 91 ? 6.128 -12.042 -17.989 1.00 66.75 91 SER A C 1
ATOM 700 O O . SER A 1 91 ? 5.669 -13.144 -18.311 1.00 66.75 91 SER A O 1
ATOM 702 N N . VAL A 1 92 ? 7.156 -11.473 -18.629 1.00 69.06 92 VAL A N 1
ATOM 703 C CA . VAL A 1 92 ? 7.876 -12.051 -19.776 1.00 69.06 92 VAL A CA 1
ATOM 704 C C . VAL A 1 92 ? 9.077 -12.894 -19.326 1.00 69.06 92 VAL A C 1
ATOM 706 O O . VAL A 1 92 ? 9.565 -13.729 -20.090 1.00 69.06 92 VAL A O 1
ATOM 709 N N . LEU A 1 93 ? 9.541 -12.737 -18.081 1.00 72.12 93 LEU A N 1
ATOM 710 C CA . LEU A 1 93 ? 10.680 -13.494 -17.568 1.00 72.12 93 LEU A CA 1
ATOM 711 C C . LEU A 1 93 ? 10.325 -14.980 -17.355 1.00 72.12 93 LEU A C 1
ATOM 713 O O . LEU A 1 93 ? 9.298 -15.297 -16.745 1.00 72.12 93 LEU A O 1
ATOM 717 N N . PRO A 1 94 ? 11.178 -15.919 -17.807 1.00 56.81 94 PRO A N 1
ATOM 718 C CA . PRO A 1 94 ? 11.011 -17.329 -17.482 1.00 56.81 94 PRO A CA 1
ATOM 719 C C . PRO A 1 94 ? 11.182 -17.544 -15.968 1.00 56.81 94 PRO A C 1
ATOM 721 O O . PRO A 1 94 ? 12.083 -16.976 -15.356 1.00 56.81 94 PRO A O 1
ATOM 724 N N . ASN A 1 95 ? 10.330 -18.388 -15.373 1.00 61.59 95 ASN A N 1
ATOM 725 C CA . ASN A 1 95 ? 10.285 -18.733 -13.938 1.00 61.59 95 ASN A CA 1
ATOM 726 C C . ASN A 1 95 ? 9.706 -17.677 -12.975 1.00 61.59 95 ASN A C 1
ATOM 728 O O . ASN A 1 95 ? 9.797 -17.863 -11.762 1.00 61.59 95 ASN A O 1
ATOM 732 N N . VAL A 1 96 ? 9.066 -16.615 -13.470 1.00 64.38 96 VAL A N 1
ATOM 733 C CA . VAL A 1 96 ? 8.239 -15.736 -12.627 1.00 64.38 96 VAL A CA 1
ATOM 734 C C . VAL A 1 96 ? 6.788 -16.215 -12.673 1.00 64.38 96 VAL A C 1
ATOM 736 O O . VAL A 1 96 ? 6.223 -16.432 -13.746 1.00 64.38 96 VAL A O 1
ATOM 739 N N . GLU A 1 97 ? 6.178 -16.409 -11.503 1.00 62.69 97 GLU A N 1
ATOM 740 C CA . GLU A 1 97 ? 4.778 -16.817 -11.396 1.00 62.69 97 GLU A CA 1
ATOM 741 C C . GLU A 1 97 ? 3.872 -15.734 -12.002 1.00 62.69 97 GLU A C 1
ATOM 743 O O . GLU A 1 97 ? 3.884 -14.571 -11.588 1.00 62.69 97 GLU A O 1
ATOM 748 N N . LYS A 1 98 ? 3.087 -16.102 -13.020 1.00 63.91 98 LYS A N 1
ATOM 749 C CA . LYS A 1 98 ? 2.159 -15.182 -13.685 1.00 63.91 98 LYS A CA 1
ATOM 750 C C . LYS A 1 98 ? 0.937 -14.966 -12.797 1.00 63.91 98 LYS A C 1
ATOM 752 O O . LYS A 1 98 ? -0.051 -15.683 -12.882 1.00 63.91 98 LYS A O 1
ATOM 757 N N . THR A 1 99 ? 1.014 -13.955 -11.943 1.00 67.50 99 THR A N 1
ATOM 758 C CA . THR A 1 99 ? -0.019 -13.617 -10.949 1.00 67.50 99 THR A CA 1
ATOM 759 C C . THR A 1 99 ? -1.187 -12.791 -11.511 1.00 67.50 99 THR A C 1
ATOM 761 O O . THR A 1 99 ? -2.153 -12.525 -10.793 1.00 67.50 99 THR A O 1
ATOM 764 N N . GLY A 1 100 ? -1.113 -12.343 -12.775 1.00 65.19 100 GLY A N 1
ATOM 765 C CA . GLY A 1 100 ? -2.115 -11.461 -13.404 1.00 65.19 100 GLY A CA 1
ATOM 766 C C . GLY A 1 100 ? -2.185 -10.057 -12.782 1.00 65.19 100 GLY A C 1
ATOM 767 O O . GLY A 1 100 ? -3.145 -9.316 -12.994 1.00 65.19 100 GLY A O 1
ATOM 768 N N . ILE A 1 101 ? -1.191 -9.689 -11.962 1.00 72.06 101 ILE A N 1
ATOM 769 C CA . ILE A 1 101 ? -1.125 -8.383 -11.291 1.00 72.06 101 ILE A CA 1
ATOM 770 C C . ILE A 1 101 ? -0.939 -7.261 -12.314 1.00 72.06 101 ILE A C 1
ATOM 772 O O . ILE A 1 101 ? -1.560 -6.214 -12.162 1.00 72.06 101 ILE A O 1
ATOM 776 N N . ALA A 1 102 ? -0.146 -7.493 -13.366 1.00 67.62 102 ALA A N 1
ATOM 777 C CA . ALA A 1 102 ? 0.036 -6.539 -14.459 1.00 67.62 102 ALA A CA 1
ATOM 778 C C . ALA A 1 102 ? -1.314 -6.150 -15.084 1.00 67.62 102 ALA A C 1
ATOM 780 O O . ALA A 1 102 ? -1.642 -4.970 -15.136 1.00 67.62 102 ALA A O 1
ATOM 781 N N . ASP A 1 103 ? -2.145 -7.137 -15.428 1.00 65.38 103 ASP A N 1
ATOM 782 C CA . ASP A 1 103 ? -3.458 -6.914 -16.044 1.00 65.38 103 ASP A CA 1
ATOM 783 C C . ASP A 1 103 ? -4.400 -6.141 -15.115 1.00 65.38 103 ASP A C 1
ATOM 785 O O . ASP A 1 103 ? -5.035 -5.166 -15.520 1.00 65.38 103 ASP A O 1
ATOM 789 N N . LYS A 1 104 ? -4.455 -6.524 -13.832 1.00 66.75 104 LYS A N 1
ATOM 790 C CA . LYS A 1 104 ? -5.254 -5.809 -12.825 1.00 66.75 104 LYS A CA 1
ATOM 791 C C . LYS A 1 104 ? -4.789 -4.362 -12.663 1.00 66.75 104 LYS A C 1
ATOM 793 O O . LYS A 1 104 ? -5.628 -3.468 -12.608 1.00 66.75 104 LYS A O 1
ATOM 798 N N . MET A 1 105 ? -3.480 -4.119 -12.619 1.00 68.44 105 MET A N 1
ATOM 799 C CA . MET A 1 105 ? -2.915 -2.773 -12.482 1.00 68.44 105 MET A CA 1
ATOM 800 C C . MET A 1 105 ? -3.165 -1.914 -13.725 1.00 68.44 105 MET A C 1
ATOM 802 O O . MET A 1 105 ? -3.545 -0.752 -13.585 1.00 68.44 105 MET A O 1
ATOM 806 N N . SER A 1 106 ? -3.064 -2.485 -14.927 1.00 64.25 106 SER A N 1
ATOM 807 C CA . SER A 1 106 ? -3.397 -1.798 -16.183 1.00 64.25 106 SER A CA 1
ATOM 808 C C . SER A 1 106 ? -4.862 -1.347 -16.212 1.00 64.25 106 SER A C 1
ATOM 810 O O . SER A 1 106 ? -5.169 -0.211 -16.582 1.00 64.25 106 SER A O 1
ATOM 812 N N . LEU A 1 107 ? -5.779 -2.199 -15.739 1.00 65.44 107 LEU A N 1
ATOM 813 C CA . LEU A 1 107 ? -7.202 -1.864 -15.615 1.00 65.44 107 LEU A CA 1
ATOM 814 C C . LEU A 1 107 ? -7.467 -0.792 -14.547 1.00 65.44 107 LEU A C 1
ATOM 816 O O . LEU A 1 107 ? -8.318 0.081 -14.745 1.00 65.44 107 LEU A O 1
ATOM 820 N N . LEU A 1 108 ? -6.740 -0.833 -13.426 1.00 65.31 108 LEU A N 1
ATOM 821 C CA . LEU A 1 108 ? -6.859 0.157 -12.355 1.00 65.31 108 LEU A CA 1
ATOM 822 C C . LEU A 1 108 ? -6.385 1.538 -12.810 1.00 65.31 108 LEU A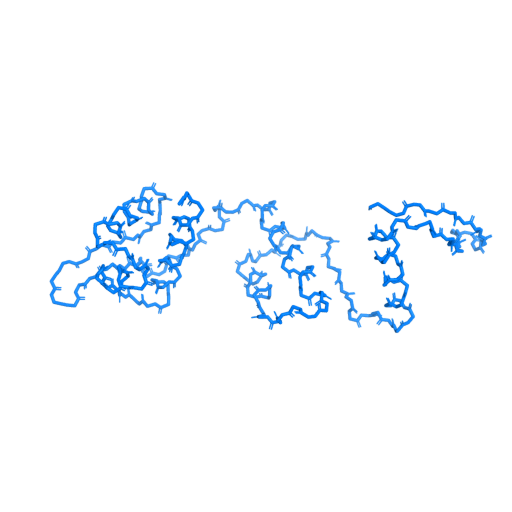 C 1
ATOM 824 O O . LEU A 1 108 ? -7.092 2.520 -12.574 1.00 65.31 108 LEU A O 1
ATOM 828 N N . PHE A 1 109 ? -5.265 1.637 -13.530 1.00 66.69 109 PHE A N 1
ATOM 829 C CA . PHE A 1 109 ? -4.754 2.928 -13.989 1.00 66.69 109 PHE A CA 1
ATOM 830 C C . PHE A 1 109 ? -5.615 3.566 -15.088 1.00 66.69 109 PHE A C 1
ATOM 832 O O . PHE A 1 109 ? -5.717 4.789 -15.115 1.00 66.69 109 PHE A O 1
ATOM 839 N N . LYS A 1 110 ? -6.405 2.798 -15.865 1.00 56.31 110 LYS A N 1
ATOM 840 C CA . LYS A 1 110 ? -7.151 3.281 -17.055 1.00 56.31 110 LYS A CA 1
ATOM 841 C C . LYS A 1 110 ? -6.357 4.353 -17.809 1.00 56.31 110 LYS A C 1
ATOM 843 O O . LYS A 1 110 ? -6.750 5.522 -17.840 1.00 56.31 110 LYS A O 1
ATOM 848 N N . SER A 1 111 ? -5.247 3.944 -18.402 1.00 47.88 111 SER A N 1
ATOM 849 C CA . SER A 1 111 ? -4.497 4.762 -19.348 1.00 47.88 111 SER A CA 1
ATOM 850 C C . SER A 1 111 ? -5.338 4.939 -20.612 1.00 47.88 111 SER A C 1
ATOM 852 O O . SER A 1 111 ? -5.206 4.188 -21.569 1.00 47.88 111 SER A O 1
ATOM 854 N N . ASN A 1 112 ? -6.258 5.904 -20.603 1.00 42.81 112 ASN A N 1
ATOM 855 C CA . ASN A 1 112 ? -6.936 6.346 -21.823 1.00 42.81 112 ASN A CA 1
ATOM 856 C C . ASN A 1 112 ? -6.090 7.359 -22.613 1.00 42.81 112 ASN A C 1
ATOM 858 O O . ASN A 1 112 ? -6.554 7.873 -23.622 1.00 42.81 112 ASN A O 1
ATOM 862 N N . ASP A 1 113 ? -4.858 7.619 -22.171 1.00 38.69 113 ASP A N 1
ATOM 863 C CA . ASP A 1 113 ? -3.876 8.389 -22.920 1.00 38.69 113 ASP A CA 1
ATOM 864 C C . ASP A 1 113 ? -2.748 7.453 -23.358 1.00 38.69 113 ASP A C 1
ATOM 866 O O . ASP A 1 113 ? -1.881 7.055 -22.583 1.00 38.69 113 ASP A O 1
ATOM 870 N N . SER A 1 114 ? -2.826 7.089 -24.631 1.00 45.12 114 SER A N 1
ATOM 871 C CA . SER A 1 114 ? -1.742 6.688 -25.522 1.00 45.12 114 SER A CA 1
ATOM 872 C C . SER A 1 114 ? -0.325 7.050 -25.049 1.00 45.12 114 SER A C 1
ATOM 874 O O . SER A 1 114 ? 0.076 8.212 -25.110 1.00 45.12 114 SER A O 1
ATOM 876 N N . SER A 1 115 ? 0.478 6.037 -24.710 1.00 36.75 115 SER A N 1
ATOM 877 C CA . SER A 1 115 ? 1.942 6.142 -24.683 1.00 36.75 115 SER A CA 1
ATOM 878 C C . SER A 1 115 ? 2.605 4.846 -25.176 1.00 36.75 115 SER A C 1
ATOM 880 O O . SER A 1 115 ? 3.176 4.087 -24.406 1.00 36.75 115 SER A O 1
ATOM 882 N N . TRP A 1 116 ? 2.470 4.608 -26.481 1.00 35.00 116 TRP A N 1
ATOM 883 C CA . TRP A 1 116 ? 3.430 4.038 -27.450 1.00 35.00 116 TRP A CA 1
ATOM 884 C C . TRP A 1 116 ? 4.335 2.821 -27.151 1.00 35.00 116 TRP A C 1
ATOM 886 O O . TRP A 1 116 ? 5.104 2.452 -28.033 1.00 35.00 116 TRP A O 1
ATOM 896 N N . ILE A 1 117 ? 4.256 2.152 -26.006 1.00 38.97 117 ILE A N 1
ATOM 897 C CA . ILE A 1 117 ? 4.976 0.892 -25.772 1.00 38.97 117 ILE A CA 1
ATOM 898 C C . ILE A 1 117 ? 3.948 -0.170 -25.402 1.00 38.97 117 ILE A C 1
ATOM 900 O O . ILE A 1 117 ? 3.831 -0.613 -24.265 1.00 38.97 117 ILE A O 1
ATOM 904 N N . ASP A 1 118 ? 3.165 -0.538 -26.410 1.00 36.31 118 ASP A N 1
ATOM 905 C CA . ASP A 1 118 ? 2.504 -1.832 -26.449 1.00 36.31 118 ASP A CA 1
ATOM 906 C C . ASP A 1 118 ? 3.537 -2.780 -27.065 1.00 36.31 118 ASP A C 1
ATOM 908 O O . ASP A 1 118 ? 3.699 -2.836 -28.286 1.00 36.31 118 ASP A O 1
ATOM 912 N N . VAL A 1 119 ? 4.369 -3.419 -26.232 1.00 46.81 119 VAL A N 1
ATOM 913 C CA . VAL A 1 119 ? 5.202 -4.517 -26.737 1.00 46.81 119 VAL A CA 1
ATOM 914 C C . VAL A 1 119 ? 4.302 -5.735 -26.819 1.00 46.81 119 VAL A C 1
ATOM 916 O O . VAL A 1 119 ? 4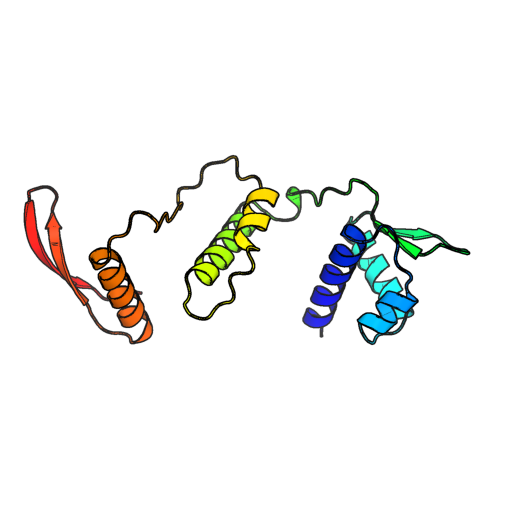.276 -6.580 -25.926 1.00 46.81 119 VAL A O 1
ATOM 919 N N . ASP A 1 120 ? 3.519 -5.780 -27.889 1.00 41.88 120 ASP A N 1
ATOM 920 C CA . ASP A 1 120 ? 2.747 -6.955 -28.232 1.00 41.88 120 ASP A CA 1
ATOM 921 C C . ASP A 1 120 ? 3.698 -8.021 -28.798 1.00 41.88 120 ASP A C 1
ATOM 923 O O . ASP A 1 120 ? 4.163 -7.962 -29.937 1.00 41.88 120 ASP A O 1
ATOM 927 N N . PHE A 1 121 ? 4.046 -8.986 -27.949 1.00 46.06 121 PHE A N 1
ATOM 928 C CA . PHE A 1 121 ? 4.867 -10.139 -28.317 1.00 46.06 121 PHE A CA 1
ATOM 929 C C . PHE A 1 121 ? 4.038 -11.268 -28.956 1.00 46.06 121 PHE A C 1
ATOM 931 O O . PHE A 1 121 ? 4.600 -12.317 -29.280 1.00 46.06 121 PHE A O 1
ATOM 938 N N . SER A 1 122 ? 2.714 -11.112 -29.102 1.00 48.09 122 SER A N 1
ATOM 939 C CA . SER A 1 122 ? 1.845 -12.178 -29.619 1.00 48.09 122 SER A CA 1
ATOM 940 C C . SER A 1 122 ? 2.005 -12.418 -31.127 1.00 48.09 122 SER A C 1
ATOM 942 O O . SER A 1 122 ? 1.748 -13.529 -31.591 1.00 48.09 122 SER A O 1
ATOM 944 N N . ASP A 1 123 ? 2.575 -11.449 -31.849 1.00 45.78 123 ASP A N 1
ATOM 945 C CA . ASP A 1 123 ? 2.939 -11.558 -33.268 1.00 45.78 123 ASP A CA 1
ATOM 946 C C . ASP A 1 123 ? 4.344 -12.137 -33.512 1.00 45.78 123 ASP A C 1
ATOM 948 O O . ASP A 1 123 ? 4.761 -12.316 -34.663 1.00 45.78 123 ASP A O 1
ATOM 952 N N . TRP A 1 124 ? 5.106 -12.443 -32.453 1.00 49.44 124 TRP A N 1
ATOM 953 C CA . TRP A 1 124 ? 6.484 -12.894 -32.621 1.00 49.44 124 TRP A CA 1
ATOM 954 C C . TRP A 1 124 ? 6.566 -14.364 -33.015 1.00 49.44 124 TRP A C 1
ATOM 956 O O . TRP A 1 124 ? 6.269 -15.269 -32.233 1.00 49.44 124 TRP A O 1
ATOM 966 N N . ASN A 1 125 ? 7.046 -14.618 -34.232 1.00 57.75 125 ASN A N 1
ATOM 967 C CA . ASN A 1 125 ? 7.357 -15.976 -34.660 1.00 57.75 125 ASN A CA 1
ATOM 968 C C . ASN A 1 125 ? 8.584 -16.533 -33.896 1.00 57.75 125 ASN A C 1
ATOM 970 O O . ASN A 1 125 ? 9.333 -15.810 -33.231 1.00 57.75 125 ASN A O 1
ATOM 974 N N . VAL A 1 126 ? 8.816 -17.847 -33.995 1.00 57.91 126 VAL A N 1
ATOM 975 C CA . VAL A 1 126 ? 9.922 -18.535 -33.294 1.00 57.91 126 VAL A CA 1
ATOM 976 C C . VAL A 1 126 ? 11.295 -17.925 -33.628 1.00 57.91 126 VAL A C 1
ATOM 978 O O . VAL A 1 126 ? 12.182 -17.893 -32.776 1.00 57.91 126 VAL A O 1
ATOM 981 N N . GLU A 1 127 ? 11.479 -17.392 -34.839 1.00 61.00 127 GLU A N 1
ATOM 982 C CA . GLU A 1 127 ? 12.735 -16.755 -35.254 1.00 61.00 127 GLU A CA 1
ATOM 983 C C . GLU A 1 127 ? 12.970 -15.403 -34.565 1.00 61.00 127 GLU A C 1
ATOM 985 O O . GLU A 1 127 ? 14.089 -15.122 -34.134 1.00 61.00 127 GLU A O 1
ATOM 990 N N . GLN A 1 128 ? 11.923 -14.592 -34.404 1.00 62.81 128 GLN A N 1
ATOM 991 C CA . GLN A 1 128 ? 11.983 -13.289 -33.734 1.00 62.81 128 GLN A CA 1
ATOM 992 C C . GLN A 1 128 ? 12.239 -13.446 -32.231 1.00 62.81 128 GLN A C 1
ATOM 994 O O . GLN A 1 128 ? 13.057 -12.718 -31.665 1.00 62.81 128 GLN A O 1
ATOM 999 N N . LYS A 1 129 ? 11.642 -14.467 -31.604 1.00 60.50 129 LYS A N 1
ATOM 1000 C CA . LYS A 1 129 ? 11.921 -14.823 -30.206 1.00 60.50 129 LYS A CA 1
ATOM 1001 C C . LYS A 1 129 ? 13.386 -15.223 -29.993 1.00 60.50 129 LYS A C 1
ATOM 1003 O O . LYS A 1 129 ? 14.046 -14.689 -29.107 1.00 60.50 129 LYS A O 1
ATOM 1008 N N . ASN A 1 130 ? 13.925 -16.076 -30.867 1.00 66.75 130 ASN A N 1
ATOM 1009 C CA . ASN A 1 130 ? 15.334 -16.480 -30.822 1.00 66.75 130 ASN A CA 1
ATOM 1010 C C . ASN A 1 130 ? 16.301 -15.302 -31.038 1.00 66.75 130 ASN A C 1
ATOM 1012 O O . ASN A 1 130 ? 17.422 -15.318 -30.530 1.00 66.75 130 ASN A O 1
ATOM 1016 N N . PHE A 1 131 ? 15.906 -14.295 -31.819 1.00 73.19 131 PHE A N 1
ATOM 1017 C CA . PHE A 1 131 ? 16.702 -13.084 -32.015 1.00 73.19 131 PHE A CA 1
ATOM 1018 C C . PHE A 1 131 ? 16.707 -12.195 -30.766 1.00 73.19 131 PHE A C 1
ATOM 1020 O O . PHE A 1 131 ? 17.769 -11.723 -30.360 1.00 73.19 131 PHE A O 1
ATOM 1027 N N . PHE A 1 132 ? 15.551 -12.028 -30.121 1.00 70.69 132 PHE A N 1
ATOM 1028 C CA . PHE A 1 132 ? 15.439 -11.296 -28.861 1.00 70.69 132 PHE A CA 1
ATOM 1029 C C . PHE A 1 132 ? 16.257 -11.944 -27.740 1.00 70.69 132 PHE A C 1
ATOM 1031 O O . PHE A 1 132 ? 17.014 -11.248 -27.067 1.00 70.69 132 PHE A O 1
ATOM 1038 N N . ASP A 1 133 ? 16.166 -13.269 -27.581 1.00 72.38 133 ASP A N 1
ATOM 1039 C CA . ASP A 1 133 ? 16.940 -14.003 -26.574 1.00 72.38 133 ASP A CA 1
ATOM 1040 C C . ASP A 1 133 ? 18.450 -13.792 -26.775 1.00 72.38 133 ASP A C 1
ATOM 1042 O O . ASP A 1 133 ? 19.159 -13.488 -25.822 1.00 72.38 133 ASP A O 1
ATOM 1046 N N . LYS A 1 134 ? 18.936 -13.807 -28.024 1.00 77.19 134 LYS A N 1
ATOM 1047 C CA . LYS A 1 134 ? 20.346 -13.508 -28.335 1.00 77.19 134 LYS A CA 1
ATOM 1048 C C . LYS A 1 134 ? 20.759 -12.083 -27.976 1.00 77.19 134 LYS A C 1
ATOM 1050 O O . LYS A 1 134 ? 21.881 -11.886 -27.515 1.00 77.19 134 LYS A O 1
ATOM 1055 N N . ILE A 1 135 ? 19.888 -11.094 -28.193 1.00 78.38 135 ILE A N 1
ATOM 1056 C CA . ILE A 1 135 ? 20.167 -9.711 -27.782 1.00 78.38 135 ILE A CA 1
ATOM 1057 C C . ILE A 1 135 ? 20.230 -9.622 -26.261 1.00 78.38 135 ILE A C 1
ATOM 1059 O O . ILE A 1 135 ? 21.208 -9.107 -25.724 1.00 78.38 135 ILE A O 1
ATOM 1063 N N . ARG A 1 136 ? 19.235 -10.176 -25.566 1.00 74.94 136 ARG A N 1
ATOM 1064 C CA . ARG A 1 136 ? 19.192 -10.200 -24.103 1.00 74.94 136 ARG A CA 1
ATOM 1065 C C . ARG A 1 136 ? 20.449 -10.842 -23.519 1.00 74.94 136 ARG A C 1
ATOM 1067 O O . ARG A 1 136 ? 21.102 -10.233 -22.675 1.00 74.94 136 ARG A O 1
ATOM 1074 N N . ASP A 1 137 ? 20.799 -12.036 -23.982 1.00 72.88 137 ASP A N 1
ATOM 1075 C CA . ASP A 1 137 ? 21.936 -12.789 -23.454 1.00 72.88 137 ASP A CA 1
ATOM 1076 C C . ASP A 1 137 ? 23.250 -12.032 -23.718 1.00 72.88 137 ASP A C 1
ATOM 1078 O O . ASP A 1 137 ? 24.098 -11.946 -22.837 1.00 72.88 137 ASP A O 1
ATOM 1082 N N . SER A 1 138 ? 23.383 -11.351 -24.863 1.00 79.94 138 SER A N 1
ATOM 1083 C CA . SER A 1 138 ? 24.561 -10.518 -25.145 1.00 79.94 138 SER A CA 1
ATOM 1084 C C . SER A 1 138 ? 24.699 -9.279 -24.251 1.00 79.94 138 SER A C 1
ATOM 1086 O O . SER A 1 138 ? 25.825 -8.886 -23.955 1.00 79.94 138 SER A O 1
ATOM 1088 N N . ILE A 1 139 ? 23.593 -8.694 -23.773 1.00 76.19 139 ILE A N 1
ATOM 1089 C CA . ILE A 1 139 ? 23.615 -7.587 -22.799 1.00 76.19 139 ILE A CA 1
ATOM 1090 C C . ILE A 1 139 ? 24.072 -8.109 -21.433 1.00 76.19 139 ILE A C 1
ATOM 1092 O O . ILE A 1 139 ? 24.934 -7.513 -20.786 1.00 76.19 139 ILE A O 1
ATOM 1096 N N . ILE A 1 140 ? 23.514 -9.247 -21.006 1.00 71.44 140 ILE A N 1
ATOM 1097 C CA . ILE A 1 140 ? 23.813 -9.864 -19.707 1.00 71.44 140 ILE A CA 1
ATOM 1098 C C . ILE A 1 140 ? 25.267 -10.351 -19.658 1.00 71.44 140 ILE A C 1
ATOM 1100 O O . ILE A 1 140 ? 25.979 -10.089 -18.688 1.00 71.44 140 ILE A O 1
ATOM 1104 N N . GLU A 1 141 ? 25.721 -11.027 -20.712 1.00 79.62 141 GLU A N 1
ATOM 1105 C CA . GLU A 1 141 ? 27.050 -11.642 -20.798 1.00 79.62 141 GLU A CA 1
ATOM 1106 C C . GLU A 1 141 ? 28.116 -10.708 -21.405 1.00 79.62 141 GLU A C 1
ATOM 1108 O O . GLU A 1 141 ? 29.291 -11.066 -21.471 1.00 79.62 141 GLU A O 1
ATOM 1113 N N . ARG A 1 142 ? 27.731 -9.480 -21.787 1.00 80.75 142 ARG A N 1
ATOM 1114 C CA . ARG A 1 142 ? 28.590 -8.428 -22.366 1.00 80.75 142 ARG A CA 1
ATOM 1115 C C . ARG A 1 142 ? 29.338 -8.853 -23.630 1.00 80.75 142 ARG A C 1
ATOM 1117 O O . ARG A 1 142 ? 30.537 -8.604 -23.779 1.00 80.75 142 ARG A O 1
ATOM 1124 N N . PHE A 1 143 ? 28.618 -9.454 -24.568 1.00 83.19 143 PHE A N 1
ATOM 1125 C CA . PHE A 1 143 ? 29.154 -9.816 -25.876 1.00 83.19 143 PHE A CA 1
ATOM 1126 C C . PHE A 1 143 ? 28.722 -8.838 -26.970 1.00 83.19 143 PHE A C 1
ATOM 1128 O O . PHE A 1 143 ? 27.635 -8.269 -26.941 1.00 83.19 143 PHE A O 1
ATOM 1135 N N . THR A 1 144 ? 29.581 -8.664 -27.977 1.00 84.69 144 THR A N 1
ATOM 1136 C CA . THR A 1 144 ? 29.257 -7.885 -29.177 1.00 84.69 144 THR A CA 1
ATOM 1137 C C .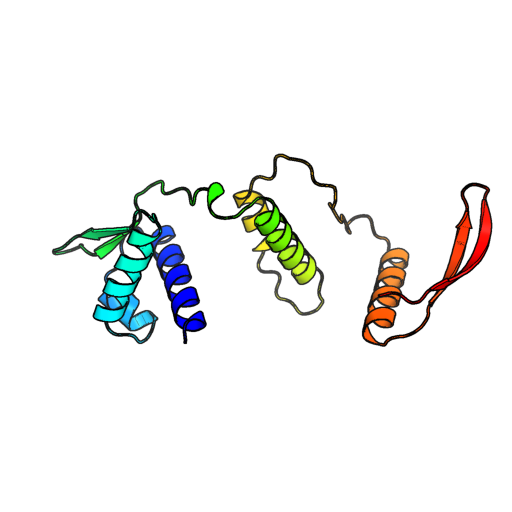 THR A 1 144 ? 28.432 -8.720 -30.151 1.00 84.69 144 THR A C 1
ATOM 1139 O O . THR A 1 144 ? 28.725 -9.891 -30.402 1.00 84.69 144 THR A O 1
ATOM 1142 N N . LEU A 1 145 ? 27.407 -8.111 -30.749 1.00 87.06 145 LEU A N 1
ATOM 1143 C CA . LEU A 1 145 ? 26.582 -8.758 -31.766 1.00 87.06 145 LEU A CA 1
ATOM 1144 C C . LEU A 1 145 ? 26.991 -8.315 -33.163 1.00 87.06 145 LEU A C 1
ATOM 1146 O O . LEU A 1 145 ? 27.131 -7.122 -33.432 1.00 87.06 145 LEU A O 1
ATOM 1150 N N . LYS A 1 146 ? 27.087 -9.273 -34.088 1.00 87.50 146 LYS A N 1
ATOM 1151 C CA . LYS A 1 146 ? 27.224 -8.997 -35.521 1.00 87.50 146 LYS A CA 1
ATOM 1152 C C . LYS A 1 146 ? 25.864 -9.127 -36.207 1.00 87.50 146 LYS A C 1
ATOM 1154 O O . LYS A 1 146 ? 25.307 -10.217 -36.305 1.00 87.50 146 LYS A O 1
ATOM 1159 N N . LEU A 1 147 ? 25.343 -8.011 -36.699 1.00 85.69 147 LEU A N 1
ATOM 1160 C CA . LEU A 1 147 ? 24.008 -7.878 -37.271 1.00 85.69 147 LEU A CA 1
ATOM 1161 C C . LEU A 1 147 ? 24.103 -7.646 -38.781 1.00 85.69 147 LEU A C 1
ATOM 1163 O O . LEU A 1 147 ? 24.850 -6.778 -39.237 1.00 85.69 147 LEU A O 1
ATOM 1167 N N . LYS A 1 148 ? 23.317 -8.389 -39.565 1.00 84.50 148 LYS A N 1
ATOM 1168 C CA . LYS A 1 148 ? 23.055 -8.047 -40.969 1.00 84.50 148 LYS A CA 1
ATOM 1169 C C . LYS A 1 148 ? 21.866 -7.096 -41.010 1.00 84.50 148 LYS A C 1
ATOM 1171 O O . LYS A 1 148 ? 20.759 -7.476 -40.650 1.00 84.50 148 LYS A O 1
ATOM 1176 N N . TYR A 1 149 ? 22.112 -5.866 -41.436 1.00 78.19 149 TYR A N 1
ATOM 1177 C CA . TYR A 1 149 ? 21.127 -4.797 -41.503 1.00 78.19 149 TYR A CA 1
ATOM 1178 C C . TYR A 1 149 ? 20.790 -4.473 -42.955 1.00 78.19 149 TYR A C 1
ATOM 1180 O O . TYR A 1 149 ? 21.692 -4.260 -43.769 1.00 78.19 149 TYR A O 1
ATOM 1188 N N . ILE A 1 150 ? 19.499 -4.405 -43.265 1.00 83.88 150 ILE A N 1
ATOM 1189 C CA . ILE A 1 150 ? 18.990 -3.992 -44.573 1.00 83.88 150 ILE A CA 1
ATOM 1190 C C . ILE A 1 150 ? 18.539 -2.540 -44.437 1.00 83.88 150 ILE A C 1
ATOM 1192 O O . ILE A 1 150 ? 17.673 -2.239 -43.620 1.00 83.88 150 ILE A O 1
ATOM 1196 N N . ASN A 1 151 ? 19.149 -1.631 -45.197 1.00 79.62 151 ASN A N 1
ATOM 1197 C CA . ASN A 1 151 ? 18.721 -0.234 -45.186 1.00 79.62 151 ASN A CA 1
ATOM 1198 C C . ASN A 1 151 ? 17.432 -0.028 -46.005 1.00 79.62 151 ASN A C 1
ATOM 1200 O O . ASN A 1 151 ? 16.988 -0.921 -46.726 1.00 79.62 151 ASN A O 1
ATOM 1204 N N . SER A 1 152 ? 16.863 1.178 -45.948 1.00 79.94 152 SER A N 1
ATOM 1205 C CA . SER A 1 152 ? 15.641 1.558 -46.680 1.00 79.94 152 SER A CA 1
ATOM 1206 C C . SER A 1 152 ? 15.711 1.345 -48.199 1.00 79.94 152 SER A C 1
ATOM 1208 O O . SER A 1 152 ? 14.679 1.278 -48.855 1.00 79.94 152 SER A O 1
ATOM 1210 N N . ASN A 1 153 ? 16.917 1.223 -48.760 1.00 80.94 153 ASN A N 1
ATOM 1211 C CA . ASN A 1 153 ? 17.158 1.033 -50.189 1.00 80.94 153 ASN A CA 1
ATOM 1212 C C . ASN A 1 153 ? 17.457 -0.442 -50.531 1.00 80.94 153 ASN A C 1
ATOM 1214 O O . ASN A 1 153 ? 17.952 -0.731 -51.619 1.00 80.94 153 ASN A O 1
ATOM 1218 N N . GLY A 1 154 ? 17.231 -1.373 -49.596 1.00 80.38 154 GLY A N 1
ATOM 1219 C CA . GLY A 1 154 ? 17.446 -2.810 -49.786 1.00 80.38 154 GLY A CA 1
ATOM 1220 C C . GLY A 1 154 ? 18.913 -3.256 -49.745 1.00 80.38 154 GLY A C 1
ATOM 1221 O O . GLY A 1 154 ? 19.209 -4.426 -49.981 1.00 80.38 154 GLY A O 1
ATOM 1222 N N . LYS A 1 155 ? 19.859 -2.359 -49.437 1.00 85.88 155 LYS A N 1
ATOM 1223 C CA . LYS A 1 155 ? 21.283 -2.700 -49.359 1.00 85.88 155 LYS A CA 1
ATOM 1224 C C . LYS A 1 155 ? 21.589 -3.344 -48.011 1.00 85.88 155 LYS A C 1
ATOM 1226 O O . LYS A 1 155 ? 21.418 -2.723 -46.960 1.00 85.88 155 LYS A O 1
ATOM 1231 N N . ILE A 1 156 ? 22.085 -4.577 -48.061 1.00 87.69 156 ILE A N 1
ATOM 1232 C CA . ILE A 1 156 ? 22.525 -5.327 -46.884 1.00 87.69 156 ILE A CA 1
ATOM 1233 C C . ILE A 1 156 ? 23.911 -4.836 -46.467 1.00 87.69 156 ILE A C 1
ATOM 1235 O O . ILE A 1 156 ? 24.807 -4.664 -47.294 1.00 87.69 156 ILE A O 1
ATOM 1239 N N . SER A 1 157 ? 24.100 -4.618 -45.172 1.00 87.06 157 SER A N 1
ATOM 1240 C CA . SER A 1 157 ? 25.386 -4.270 -44.584 1.00 87.06 157 SER A CA 1
ATOM 1241 C C . SER A 1 157 ? 25.569 -4.955 -43.237 1.00 87.06 157 SER A C 1
ATOM 1243 O O . SER A 1 157 ? 24.594 -5.249 -42.554 1.00 87.06 157 SER A O 1
ATOM 1245 N N . GLU A 1 158 ? 26.812 -5.226 -42.854 1.00 88.75 158 GLU A N 1
ATOM 1246 C CA . GLU A 1 158 ? 27.114 -5.791 -41.539 1.00 88.75 158 GLU A CA 1
ATOM 1247 C C . GLU A 1 158 ? 27.410 -4.669 -40.540 1.00 88.75 158 GLU A C 1
ATOM 1249 O O . GLU A 1 158 ? 28.042 -3.661 -40.875 1.00 88.75 158 GLU A O 1
ATOM 1254 N N . ARG A 1 159 ? 26.918 -4.824 -39.313 1.00 84.06 159 ARG A N 1
ATOM 1255 C CA . ARG A 1 159 ? 27.162 -3.919 -38.189 1.00 84.06 159 ARG A CA 1
ATOM 1256 C C . ARG A 1 159 ? 27.575 -4.731 -36.977 1.00 84.06 159 ARG A C 1
ATOM 1258 O O . ARG A 1 159 ? 27.026 -5.803 -36.746 1.00 84.06 159 ARG A O 1
ATOM 1265 N N . ILE A 1 160 ? 28.536 -4.216 -36.227 1.00 86.00 160 ILE A N 1
ATOM 1266 C CA . ILE A 1 160 ? 28.863 -4.725 -34.898 1.00 86.00 160 ILE A CA 1
ATOM 1267 C C . ILE A 1 160 ? 28.207 -3.763 -33.915 1.00 86.00 160 ILE A C 1
ATOM 1269 O O . ILE A 1 160 ? 28.393 -2.554 -34.040 1.00 86.00 160 ILE A O 1
ATOM 1273 N N . ALA A 1 161 ? 27.394 -4.292 -33.010 1.00 83.31 161 ALA A N 1
ATOM 1274 C CA . ALA A 1 161 ? 26.707 -3.522 -31.987 1.00 83.31 161 ALA A CA 1
ATOM 1275 C C . ALA A 1 161 ? 27.117 -4.020 -30.601 1.00 83.31 161 ALA A C 1
ATOM 1277 O O . ALA A 1 161 ? 27.236 -5.227 -30.380 1.00 83.31 161 ALA A O 1
ATOM 1278 N N . GLU A 1 162 ? 27.309 -3.074 -29.689 1.00 82.88 162 GLU A N 1
ATOM 1279 C CA . GLU A 1 162 ? 27.421 -3.304 -28.251 1.00 82.88 162 GLU A CA 1
ATOM 1280 C C . GLU A 1 162 ? 26.064 -2.960 -27.635 1.00 82.88 162 GLU A C 1
ATOM 1282 O O . GLU A 1 162 ? 25.741 -1.778 -27.507 1.00 82.88 162 GLU A O 1
ATOM 1287 N N . PRO A 1 163 ? 25.213 -3.957 -27.358 1.00 74.19 163 PRO A N 1
ATOM 1288 C CA . PRO A 1 163 ? 23.914 -3.693 -26.769 1.00 74.19 163 PRO A CA 1
ATOM 1289 C C . PRO A 1 163 ? 24.091 -3.355 -25.278 1.00 74.19 163 PRO A C 1
ATOM 1291 O O . PRO A 1 163 ? 24.817 -4.045 -24.561 1.00 74.19 163 PRO A O 1
ATOM 1294 N N . THR A 1 164 ? 23.458 -2.265 -24.838 1.00 65.06 164 THR A N 1
ATOM 1295 C CA . THR A 1 164 ? 23.554 -1.691 -23.480 1.00 65.06 164 THR A CA 1
ATOM 1296 C C . THR A 1 164 ? 22.224 -1.710 -22.758 1.00 65.06 164 THR A C 1
ATOM 1298 O O . THR A 1 164 ? 21.215 -1.419 -23.441 1.00 65.06 164 THR A O 1
#

Secondary structure (DSSP, 8-state):
-HHHHHHHHHHHHHHHHHSS-B-HHHHHHHTTS-HHHHHHHHHHHHHTT--EEE--STT--EEEPTT----GGGS-HHHHHHHHHHHHHHHHSTT----SHHHHHHHHHT--S--S-----TT--HHHHHHHHHHHHHHHHTPPEEEEEE-TTS-EEEEEE---

InterPro domains:
  IPR001034 DeoR-type HTH domain [PS51000] (5-63)
  IPR013196 Helix-turn-helix, type 11 [PF08279] (8-59)
  IPR036388 Winged helix-like DNA-binding domain superfamily [G3DSA:1.10.10.10] (2-62)
  IPR036390 Winged helix DNA-binding domain superfamily [SSF46785] (4-61)
  IPR051534 CBASS antivirus and pafABC operon-associated protein [PTHR34580] (5-163)

Foldseek 3Di:
DVVLLVVLLVVVVVCQVVPQFDALVVSCVVSVHDSVSVVVSQVVCVVVVFQWDWDDDDVTGIHGPVPPLVPLVVQDPVNLVVVLVVLVVLCPDPPRPPPCVSVVSCVSNPCPDDDDPPPPCVPPDPVNVVVVVVLVVCQVVQHWDWDFDQDPVRDTDIDIDRRD

Sequence (164 aa):
GEIMQINRLFEIIYILLDKKTVTANELAKKFEVSSRTIYRDVEILSGAGIPIYTTKGKGGGISILDNFILDKSVISKEEQSAIITALTAMSVLPNVEKTGIADKMSLLFKSNDSSWIDVDFSDWNVEQKNFFDKIRDSIIERFTLKLKYINSNGKISERIAEPT

pLDDT: mean 74.88, std 15.32, range [35.0, 96.75]

Organism: NCBI:txid408170

Radius of gyration: 23.78 Å; chains: 1; bounding box: 49×31×71 Å